Protein 6V57 (pdb70)

Structure (mmCIF, N/CA/C/O backbone):
data_6V57
#
_entry.id   6V57
#
_cell.length_a   38.320
_cell.length_b   38.320
_cell.length_c   104.585
_cell.angle_alpha   90.000
_cell.angle_beta   90.000
_cell.angle_gamma   120.000
#
_symmetry.space_group_name_H-M   'H 3'
#
loop_
_entity.id
_entity.type
_entity.pdbx_description
1 polymer 'Coiled-coil Trimer with Glu:Norvaline:Lys Triad'
2 water water
#
loop_
_atom_site.group_PDB
_atom_site.id
_atom_site.type_symbol
_atom_site.label_atom_id
_atom_site.label_alt_id
_atom_site.label_comp_id
_atom_site.label_asym_id
_atom_site.label_entity_id
_atom_site.label_seq_id
_atom_site.pdbx_PDB_ins_code
_atom_site.Cartn_x
_atom_site.Cartn_y
_atom_site.Cartn_z
_atom_site.occupancy
_atom_site.B_iso_or_equiv
_atom_site.auth_seq_id
_atom_site.auth_comp_id
_atom_site.auth_asym_id
_atom_site.auth_atom_id
_atom_site.pdbx_PDB_model_num
ATOM 4 N N . GLU A 1 2 ? 12.892 -15.002 -31.482 1.00 16.75 1 GLU A N 1
ATOM 5 C CA . GLU A 1 2 ? 13.918 -15.225 -30.464 1.00 17.99 1 GLU A CA 1
ATOM 6 C C . GLU A 1 2 ? 14.236 -13.942 -29.708 1.00 16.57 1 GLU A C 1
ATOM 7 O O . GLU A 1 2 ? 14.225 -13.906 -28.478 1.00 15.49 1 GLU A O 1
ATOM 13 N N . VAL A 1 3 ? 14.550 -12.888 -30.457 1.00 19.75 2 VAL A N 1
ATOM 14 C CA . VAL A 1 3 ? 14.972 -11.644 -29.820 1.00 18.41 2 VAL A CA 1
ATOM 15 C C . VAL A 1 3 ? 13.827 -11.056 -29.007 1.00 17.80 2 VAL A C 1
ATOM 16 O O . VAL A 1 3 ? 14.012 -10.639 -27.858 1.00 16.14 2 VAL A O 1
ATOM 20 N N . GLU A 1 4 ? 12.621 -11.032 -29.583 1.00 16.93 3 GLU A N 1
ATOM 21 C CA . GLU A 1 4 ? 11.446 -10.557 -28.857 1.00 18.05 3 GLU A CA 1
ATOM 22 C C . GLU A 1 4 ? 11.223 -11.351 -27.578 1.00 17.70 3 GLU A C 1
ATOM 23 O O . GLU A 1 4 ? 10.877 -10.784 -26.533 1.00 16.11 3 GLU A O 1
ATOM 29 N N . ALA A 1 5 ? 11.379 -12.674 -27.653 1.00 11.52 4 ALA A N 1
ATOM 30 C CA . ALA A 1 5 ? 11.171 -13.487 -26.466 1.00 13.51 4 ALA A CA 1
ATOM 31 C C . ALA A 1 5 ? 12.259 -13.230 -25.437 1.00 14.71 4 ALA A C 1
ATOM 32 O O . ALA A 1 5 ? 11.999 -13.280 -24.230 1.00 12.93 4 ALA A O 1
ATOM 34 N N . LEU A 1 6 ? 13.476 -12.943 -25.900 1.00 16.03 5 LEU A N 1
ATOM 35 C CA . LEU A 1 6 ? 14.568 -12.638 -24.987 1.00 14.25 5 LEU A CA 1
ATOM 36 C C . LEU A 1 6 ? 14.367 -11.285 -24.325 1.00 13.76 5 LEU A C 1
ATOM 37 O O . LEU A 1 6 ? 14.700 -11.112 -23.147 1.00 14.66 5 LEU A O 1
ATOM 42 N N . GLU A 1 7 ? 13.826 -10.312 -25.065 1.00 15.37 6 GLU A N 1
ATOM 43 C CA . GLU A 1 7 ? 13.450 -9.042 -24.447 1.00 12.40 6 GLU A CA 1
ATOM 44 C C . GLU A 1 7 ? 12.512 -9.264 -23.273 1.00 15.21 6 GLU A C 1
ATOM 45 O O . GLU A 1 7 ? 12.640 -8.613 -22.228 1.00 14.07 6 GLU A O 1
ATOM 51 N N . LYS A 1 8 ? 11.561 -10.190 -23.425 1.00 12.92 7 LYS A N 1
ATOM 52 C CA . LYS A 1 8 ? 10.590 -10.448 -22.371 1.00 12.72 7 LYS A CA 1
ATOM 53 C C . LYS A 1 8 ? 11.258 -11.088 -21.159 1.00 12.33 7 LYS A C 1
ATOM 54 O O . LYS A 1 8 ? 11.037 -10.659 -20.020 1.00 11.29 7 LYS A O 1
ATOM 60 N N . LYS A 1 9 ? 12.084 -12.115 -21.390 1.00 10.38 8 LYS A N 1
ATOM 61 C CA . LYS A 1 9 ? 12.817 -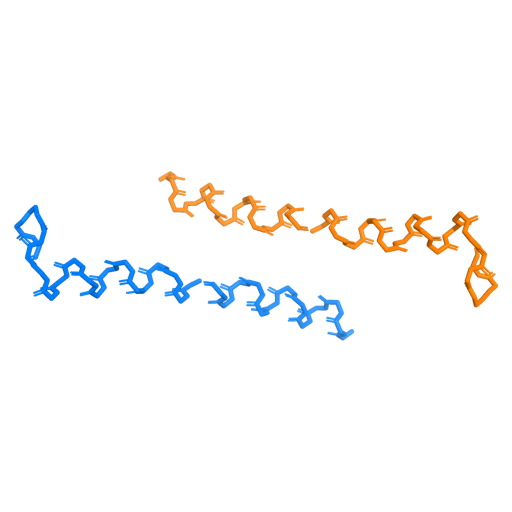12.752 -20.295 1.00 10.77 8 LYS A CA 1
ATOM 62 C C . LYS A 1 9 ? 13.686 -11.748 -19.551 1.00 10.05 8 LYS A C 1
ATOM 63 O O . LYS A 1 9 ? 13.776 -11.788 -18.318 1.00 11.12 8 LYS A O 1
ATOM 69 N N . VAL A 1 10 ? 14.359 -10.862 -20.284 1.00 9.82 9 VAL A N 1
ATOM 70 C CA . VAL A 1 10 ? 15.233 -9.890 -19.635 1.00 10.01 9 VAL A CA 1
ATOM 71 C C . VAL A 1 10 ? 14.416 -8.906 -18.800 1.00 11.27 9 VAL A C 1
ATOM 72 O O . VAL A 1 10 ? 14.765 -8.609 -17.652 1.00 9.91 9 VAL A O 1
ATOM 76 N N . GLU A 1 11 ? 13.302 -8.407 -19.351 1.00 9.50 10 GLU A N 1
ATOM 77 C CA . GLU A 1 11 ? 12.414 -7.530 -18.588 1.00 12.77 10 GLU A CA 1
ATOM 78 C C . GLU A 1 11 ? 11.915 -8.213 -17.318 1.00 12.60 10 GLU A C 1
ATOM 79 O O . GLU A 1 11 ? 11.866 -7.593 -16.248 1.00 10.89 10 GLU A O 1
ATOM 85 N N . ALA A 1 12 ? 11.528 -9.486 -17.418 1.00 12.50 11 ALA A N 1
ATOM 86 C CA . ALA A 1 12 ? 11.065 -10.202 -16.231 1.00 11.88 11 ALA A CA 1
ATOM 87 C C . ALA A 1 12 ? 12.181 -10.350 -15.208 1.00 12.00 11 ALA A C 1
ATOM 88 O O . ALA A 1 12 ? 11.947 -10.243 -13.998 1.00 11.45 11 ALA A O 1
ATOM 90 N N . LEU A 1 13 ? 13.406 -10.606 -15.673 1.00 9.96 12 LEU A N 1
ATOM 91 C CA . LEU A 1 13 ? 14.540 -10.673 -14.759 1.00 9.66 12 LEU A CA 1
ATOM 92 C C . LEU A 1 13 ? 14.777 -9.333 -14.076 1.00 10.18 12 LEU A C 1
ATOM 93 O O . LEU A 1 13 ? 15.092 -9.290 -12.882 1.00 10.04 12 LEU A O 1
ATOM 98 N N . GLU A 1 14 ? 14.659 -8.233 -14.818 1.00 10.73 13 GLU A N 1
ATOM 99 C CA . GLU A 1 14 ? 14.852 -6.909 -14.221 1.00 8.62 13 GLU A CA 1
ATOM 100 C C . GLU A 1 14 ? 13.873 -6.687 -13.072 1.00 9.41 13 GLU A C 1
ATOM 101 O O . GLU A 1 14 ? 14.241 -6.127 -12.039 1.00 7.28 13 GLU A O 1
ATOM 114 N N . LYS A 1 16 ? 12.447 -9.032 -11.237 1.00 8.59 15 LYS A N 1
ATOM 115 C CA . LYS A 1 16 ? 12.805 -9.952 -10.158 1.00 7.22 15 LYS A CA 1
ATOM 116 C C . LYS A 1 16 ? 13.981 -9.407 -9.383 1.00 7.04 15 LYS A C 1
ATOM 117 O O . LYS A 1 16 ? 14.034 -9.513 -8.165 1.00 6.76 15 LYS A O 1
ATOM 123 N N . VAL A 1 17 ? 14.937 -8.832 -10.110 1.00 7.81 16 VAL A N 1
ATOM 124 C CA . VAL A 1 17 ? 16.119 -8.273 -9.465 1.00 5.62 16 VAL A CA 1
ATOM 125 C C . VAL A 1 17 ? 15.746 -7.047 -8.645 1.00 7.75 16 VAL A C 1
ATOM 126 O O . VAL A 1 17 ? 16.23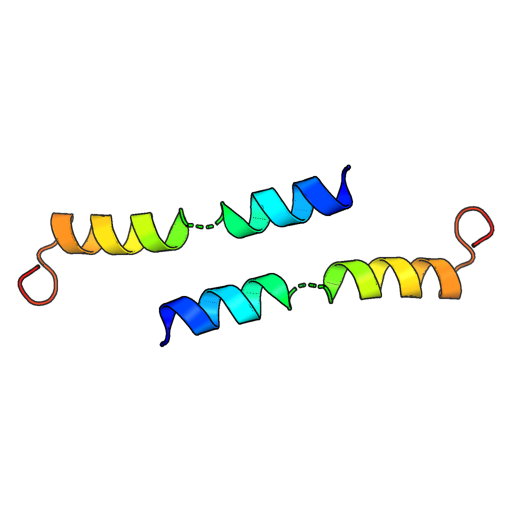6 -6.865 -7.532 1.00 6.72 16 VAL A O 1
ATOM 130 N N . GLN A 1 18 ? 14.873 -6.189 -9.178 1.00 6.08 17 GLN A N 1
ATOM 131 C CA . GLN A 1 18 ? 14.433 -5.026 -8.408 1.00 6.79 17 GLN A CA 1
ATOM 132 C C . GLN A 1 18 ? 13.797 -5.446 -7.087 1.00 6.54 17 GLN A C 1
ATOM 133 O O . GLN A 1 18 ? 14.064 -4.849 -6.035 1.00 7.21 17 GLN A O 1
ATOM 139 N N . LYS A 1 19 ? 12.947 -6.470 -7.124 1.00 5.60 18 LYS A N 1
ATOM 140 C CA . LYS A 1 19 ? 12.298 -6.933 -5.903 1.00 6.62 18 LYS A CA 1
ATOM 141 C C . LYS A 1 19 ? 13.325 -7.494 -4.928 1.00 7.70 18 LYS A C 1
ATOM 142 O O . LYS A 1 19 ? 13.248 -7.252 -3.717 1.00 6.32 18 LYS A O 1
ATOM 148 N N . LEU A 1 20 ? 14.294 -8.255 -5.439 1.00 6.24 19 LEU A N 1
ATOM 149 C CA . LEU A 1 20 ? 15.373 -8.727 -4.577 1.00 5.63 19 LEU A CA 1
ATOM 150 C C . LEU A 1 20 ? 16.144 -7.565 -3.965 1.00 5.01 19 LEU A C 1
ATOM 151 O O . LEU A 1 20 ? 16.527 -7.618 -2.792 1.00 6.60 19 LEU A O 1
ATOM 156 N N . GLU A 1 21 ? 16.437 -6.532 -4.753 1.00 5.84 20 GLU A N 1
ATOM 157 C CA . GLU A 1 21 ? 17.177 -5.400 -4.196 1.00 5.68 20 GLU A CA 1
ATOM 158 C C . GLU A 1 21 ? 16.408 -4.747 -3.058 1.00 5.93 20 GLU A C 1
ATOM 159 O O . GLU A 1 21 ? 16.995 -4.401 -2.024 1.00 6.56 20 GLU A O 1
ATOM 165 N N . LYS A 1 22 ? 15.091 -4.587 -3.216 1.00 5.89 21 LYS A N 1
ATOM 166 C CA . LYS A 1 22 ? 14.298 -3.990 -2.140 1.00 5.79 21 LYS A CA 1
ATOM 167 C C . LYS A 1 22 ? 14.321 -4.859 -0.892 1.00 6.64 21 LYS A C 1
ATOM 168 O O . LYS A 1 22 ? 14.437 -4.354 0.235 1.00 7.09 21 LYS A O 1
ATOM 174 N N . LYS A 1 23 ? 14.173 -6.173 -1.071 1.00 5.41 22 LYS A N 1
ATOM 175 C CA . LYS A 1 23 ? 14.127 -7.068 0.077 1.00 5.33 22 LYS A CA 1
ATOM 176 C C . LYS A 1 23 ? 15.466 -7.089 0.794 1.00 5.77 22 LYS A C 1
ATOM 177 O O . LYS A 1 23 ? 15.515 -7.098 2.028 1.00 6.51 22 LYS A O 1
ATOM 183 N N . VAL A 1 24 ? 16.565 -7.089 0.033 1.00 6.16 23 VAL A N 1
ATOM 184 C CA . VAL A 1 24 ? 17.887 -7.127 0.654 1.00 3.67 23 VAL A CA 1
ATOM 185 C C . VAL A 1 24 ? 18.181 -5.812 1.366 1.00 5.90 23 VAL A C 1
ATOM 186 O O . VAL A 1 24 ? 18.728 -5.801 2.478 1.00 6.37 23 VAL A O 1
ATOM 190 N N . GLU A 1 25 ? 17.819 -4.680 0.753 1.00 5.46 24 GLU A N 1
ATOM 191 C CA . GLU A 1 25 ? 18.028 -3.408 1.440 1.00 5.81 24 GLU A CA 1
ATOM 192 C C . GLU A 1 25 ? 17.212 -3.351 2.728 1.00 7.05 24 GLU A C 1
ATOM 193 O O . GLU A 1 25 ? 17.672 -2.809 3.739 1.00 6.41 24 GLU A O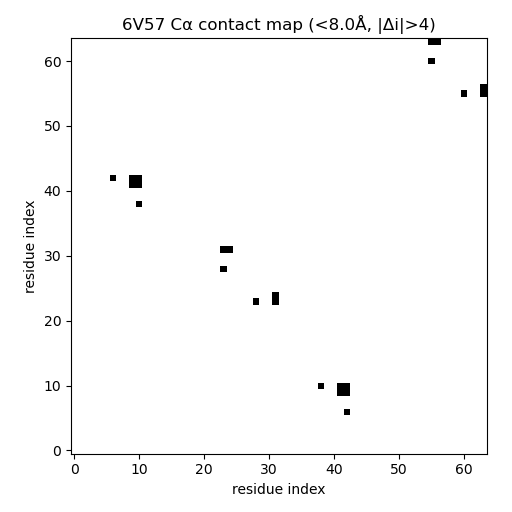 1
ATOM 199 N N . ALA A 1 26 ? 16.000 -3.927 2.723 1.00 6.32 25 ALA A N 1
ATOM 200 C CA . ALA A 1 26 ? 15.207 -3.946 3.953 1.00 5.72 25 ALA A CA 1
ATOM 201 C C . ALA A 1 26 ? 15.872 -4.794 5.033 1.00 7.01 25 ALA A C 1
ATOM 202 O O . ALA A 1 26 ? 15.876 -4.416 6.211 1.00 7.90 25 ALA A O 1
ATOM 204 N N . LEU A 1 27 ? 16.421 -5.955 4.660 1.00 5.77 26 LEU A N 1
ATOM 205 C CA . LEU A 1 27 ? 17.134 -6.778 5.638 1.00 9.16 26 LEU A CA 1
ATOM 206 C C . LEU A 1 27 ? 18.378 -6.073 6.166 1.00 9.74 26 LEU A C 1
ATOM 207 O O . LEU A 1 27 ? 18.668 -6.120 7.373 1.00 9.04 26 LEU A O 1
ATOM 212 N N . GLU A 1 28 ? 19.147 -5.446 5.275 1.00 7.30 27 GLU A N 1
ATOM 213 C CA . GLU A 1 28 ? 20.398 -4.814 5.686 1.00 7.48 27 GLU A CA 1
ATOM 214 C C . GLU A 1 28 ? 20.149 -3.654 6.633 1.00 10.23 27 GLU A C 1
ATOM 215 O O . GLU A 1 28 ? 20.914 -3.441 7.583 1.00 11.20 27 GLU A O 1
ATOM 221 N N . HIS A 1 29 ? 19.089 -2.887 6.387 1.00 8.20 28 HIS A N 1
ATOM 222 C CA . HIS A 1 29 ? 18.826 -1.688 7.160 1.00 10.90 28 HIS A CA 1
ATOM 223 C C . HIS A 1 29 ? 17.855 -1.910 8.307 1.00 10.22 28 HIS A C 1
ATOM 224 O O . HI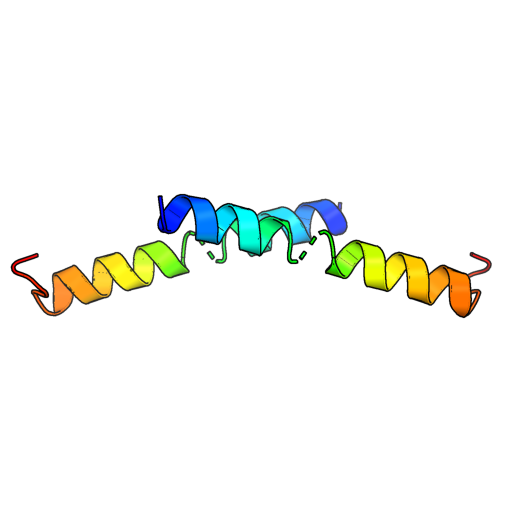S A 1 29 ? 17.671 -0.998 9.118 1.00 11.88 28 HIS A O 1
ATOM 231 N N . GLY A 1 30 ? 17.216 -3.075 8.389 1.00 9.49 29 GLY A N 1
ATOM 232 C CA . GLY A 1 30 ? 16.244 -3.297 9.445 1.00 12.55 29 GLY A CA 1
ATOM 233 C C . GLY A 1 30 ? 14.981 -2.470 9.331 1.00 13.65 29 GLY A C 1
ATOM 234 O O . GLY A 1 30 ? 14.375 -2.132 10.352 1.00 13.58 29 GLY A O 1
ATOM 235 N N . TRP A 1 31 ? 14.560 -2.140 8.112 1.00 8.27 30 TRP A N 1
ATOM 236 C CA . TRP A 1 31 ? 13.390 -1.291 7.917 1.00 9.92 30 TRP A CA 1
ATOM 237 C C . TRP A 1 31 ? 12.126 -1.957 8.444 1.00 9.85 30 TRP A C 1
ATOM 238 O O . TRP A 1 31 ? 11.834 -3.104 8.110 1.00 9.45 30 TRP A O 1
ATOM 249 N N . ASP A 1 32 ? 11.351 -1.212 9.234 1.00 13.09 31 ASP A N 1
ATOM 250 C CA . ASP A 1 32 ? 10.066 -1.688 9.745 1.00 13.11 31 ASP A CA 1
ATOM 251 C C . ASP A 1 32 ? 10.215 -2.987 10.526 1.00 14.60 31 ASP A C 1
ATOM 252 O O . ASP A 1 32 ? 9.276 -3.787 10.616 1.00 14.04 31 ASP A O 1
ATOM 257 N N . GLY A 1 33 ? 11.395 -3.200 11.096 1.00 16.39 32 GLY A N 1
ATOM 258 C CA . GLY A 1 33 ? 11.650 -4.379 11.888 1.00 13.94 32 GLY A CA 1
ATOM 259 C C . GLY A 1 33 ? 11.955 -5.628 11.098 1.00 15.09 32 GLY A C 1
ATOM 260 O O . GLY A 1 33 ? 12.018 -6.710 11.695 1.00 17.20 32 GLY A O 1
ATOM 261 N N . ARG A 1 34 ? 12.130 -5.521 9.780 1.00 11.96 33 ARG A N 1
ATOM 262 C CA . ARG A 1 34 ? 12.533 -6.656 8.950 1.00 12.00 33 ARG A CA 1
ATOM 263 C C . ARG A 1 34 ? 14.007 -7.008 9.153 1.00 13.80 33 ARG A C 1
ATOM 264 O O . ARG A 1 34 ? 14.758 -6.225 9.728 1.00 14.30 33 ARG A O 1
ATOM 275 N N . GLU B 1 2 ? -0.389 -7.310 -4.025 1.00 18.38 1 GLU B N 1
ATOM 276 C CA . GLU B 1 2 ? -1.018 -6.596 -5.140 1.00 18.55 1 GLU B CA 1
ATOM 277 C C . GLU B 1 2 ? -0.023 -5.704 -5.868 1.00 17.67 1 GLU B C 1
ATOM 278 O O . GLU B 1 2 ? 0.049 -5.702 -7.101 1.00 16.21 1 GLU B O 1
ATOM 284 N N . VAL B 1 3 ? 0.732 -4.925 -5.094 1.00 20.53 2 VAL B N 1
ATOM 285 C CA . VAL B 1 3 ? 1.630 -3.948 -5.703 1.00 19.71 2 VAL B CA 1
ATOM 286 C C . VAL B 1 3 ? 2.728 -4.654 -6.488 1.00 19.06 2 VAL B C 1
ATOM 287 O O . VAL B 1 3 ? 3.028 -4.282 -7.629 1.00 19.63 2 VAL B O 1
ATOM 291 N N . GLU B 1 4 ? 3.337 -5.689 -5.898 1.00 15.38 3 GLU B N 1
ATOM 292 C CA . GLU B 1 4 ? 4.343 -6.453 -6.632 1.00 17.93 3 GLU B CA 1
ATOM 293 C C . GLU B 1 4 ? 3.747 -7.060 -7.895 1.00 17.27 3 GLU B C 1
ATOM 294 O O . GLU B 1 4 ? 4.407 -7.120 -8.939 1.00 14.82 3 GLU B O 1
ATOM 300 N N . ALA B 1 5 ? 2.500 -7.519 -7.817 1.00 12.16 4 ALA B N 1
ATOM 301 C CA . ALA B 1 5 ? 1.867 -8.101 -8.994 1.00 13.41 4 ALA B CA 1
ATOM 302 C C . ALA B 1 5 ? 1.560 -7.027 -10.028 1.00 14.38 4 ALA B C 1
ATOM 303 O O . ALA B 1 5 ? 1.659 -7.271 -11.235 1.00 13.08 4 ALA B O 1
ATOM 305 N N . LEU B 1 6 ? 1.174 -5.835 -9.570 1.00 16.41 5 LEU B N 1
ATOM 306 C CA . LEU B 1 6 ? 0.907 -4.736 -10.488 1.00 15.63 5 LEU B CA 1
ATOM 307 C C . LEU B 1 6 ? 2.184 -4.272 -11.170 1.00 15.69 5 LEU B C 1
ATOM 308 O O . LEU B 1 6 ? 2.170 -3.932 -12.359 1.00 13.73 5 LEU B O 1
ATOM 313 N N . GLU B 1 7 ? 3.295 -4.236 -10.426 1.00 15.87 6 GLU B N 1
ATOM 314 C CA . GLU B 1 7 ? 4.588 -3.943 -11.041 1.00 14.07 6 GLU B CA 1
ATOM 315 C C . GLU B 1 7 ? 4.864 -4.890 -12.203 1.00 15.36 6 GLU B C 1
ATOM 316 O O . GLU B 1 7 ? 5.339 -4.465 -13.263 1.00 14.26 6 GLU B O 1
ATOM 322 N N . LYS B 1 8 ? 4.552 -6.179 -12.026 1.00 11.56 7 LYS B N 1
ATOM 323 C CA . LYS B 1 8 ? 4.790 -7.157 -13.080 1.00 11.91 7 LYS B CA 1
ATOM 324 C C . LYS B 1 8 ? 3.909 -6.879 -14.294 1.00 13.46 7 LYS B C 1
ATOM 325 O O . LYS B 1 8 ? 4.388 -6.883 -15.432 1.00 13.20 7 LYS B O 1
ATOM 331 N N . LYS B 1 9 ? 2.613 -6.647 -14.064 1.00 11.82 8 LYS B N 1
ATOM 332 C CA . LYS B 1 9 ? 1.689 -6.345 -15.156 1.00 10.90 8 LYS B CA 1
ATOM 333 C C . LYS B 1 9 ? 2.103 -5.087 -15.904 1.00 10.05 8 LYS B C 1
ATOM 334 O O . LYS B 1 9 ? 1.960 -5.008 -17.128 1.00 12.03 8 LYS B O 1
ATOM 340 N N . VAL B 1 10 ? 2.604 -4.084 -15.185 1.00 10.38 9 VAL B N 1
ATOM 341 C CA . VAL B 1 10 ? 2.975 -2.838 -15.847 1.00 10.36 9 VAL B CA 1
ATOM 342 C C . VAL B 1 10 ? 4.228 -3.031 -16.693 1.00 10.46 9 VAL B C 1
ATOM 343 O O . VAL B 1 10 ? 4.314 -2.528 -17.815 1.00 11.04 9 VAL B O 1
ATOM 347 N N . GLU B 1 11 ? 5.216 -3.768 -16.183 1.00 11.21 10 GLU B N 1
ATOM 348 C CA . GLU B 1 11 ? 6.414 -3.981 -16.990 1.00 14.40 10 GLU B CA 1
ATOM 349 C C . GLU B 1 11 ? 6.113 -4.850 -18.204 1.00 14.33 10 GLU B C 1
ATOM 350 O O . GLU B 1 11 ? 6.685 -4.639 -19.279 1.00 11.26 10 GLU B O 1
ATOM 356 N N . ALA B 1 12 ? 5.199 -5.808 -18.065 1.00 14.65 11 ALA B N 1
ATOM 357 C CA . ALA B 1 12 ? 4.779 -6.580 -19.231 1.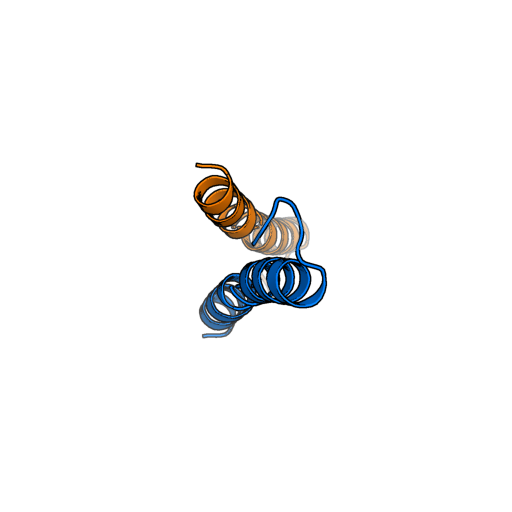00 13.08 11 ALA B CA 1
ATOM 358 C C . ALA B 1 12 ? 4.087 -5.688 -20.254 1.00 11.57 11 ALA B C 1
ATOM 359 O O . ALA B 1 12 ? 4.299 -5.832 -21.467 1.00 11.96 11 ALA B O 1
ATOM 361 N N . LEU B 1 13 ? 3.266 -4.745 -19.784 1.00 8.63 12 LEU B N 1
ATOM 362 C CA . LEU B 1 13 ? 2.632 -3.810 -20.708 1.00 11.01 12 LEU B CA 1
ATOM 363 C C . LEU B 1 13 ? 3.666 -2.929 -21.388 1.00 10.48 12 LEU B C 1
ATOM 364 O O . LEU B 1 13 ? 3.523 -2.592 -22.570 1.00 8.38 12 LEU B O 1
ATOM 369 N N . GLU B 1 14 ? 4.698 -2.520 -20.658 1.00 10.65 13 GLU B N 1
ATOM 370 C CA . GLU B 1 14 ? 5.744 -1.689 -21.255 1.00 8.99 13 GLU B CA 1
ATOM 371 C C . GLU B 1 14 ? 6.422 -2.421 -22.402 1.00 10.98 13 GLU B C 1
ATOM 372 O O . GLU B 1 14 ? 6.733 -1.818 -23.429 1.00 8.77 13 GLU B O 1
ATOM 385 N N . LYS B 1 16 ? 5.090 -4.845 -24.233 1.00 7.72 15 LYS B N 1
ATOM 386 C CA . LYS B 1 16 ? 4.122 -4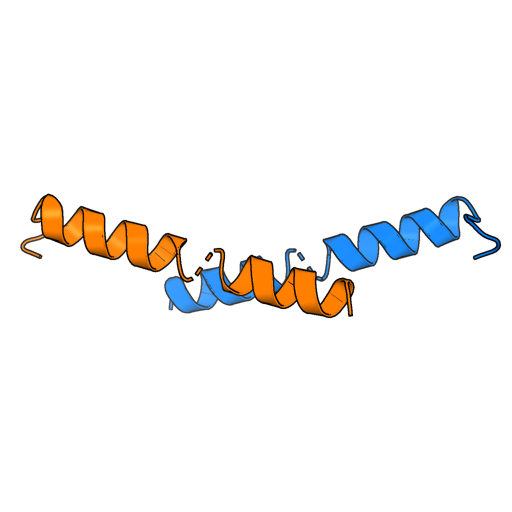.960 -25.320 1.00 6.88 15 LYS B CA 1
ATOM 387 C C . LYS B 1 16 ? 4.013 -3.654 -26.086 1.00 7.62 15 LYS B C 1
ATOM 388 O O . LYS B 1 16 ? 3.890 -3.658 -27.302 1.00 7.23 15 LYS B O 1
ATOM 394 N N . VAL B 1 17 ? 4.022 -2.538 -25.359 1.00 6.86 16 VAL B N 1
ATOM 395 C CA . VAL B 1 17 ? 3.923 -1.233 -26.009 1.00 4.59 16 VAL B CA 1
ATOM 396 C C . VAL B 1 17 ? 5.176 -0.949 -26.821 1.00 8.39 16 VAL B C 1
ATOM 397 O O . VAL B 1 17 ? 5.103 -0.414 -27.929 1.00 6.96 16 VAL B O 1
ATOM 401 N N . GLN B 1 18 ? 6.343 -1.297 -26.282 1.00 6.06 17 GLN B N 1
ATOM 402 C CA . GLN B 1 18 ? 7.581 -1.115 -27.034 1.00 7.61 17 GLN B CA 1
ATOM 403 C C . GLN B 1 18 ? 7.549 -1.873 -28.355 1.00 7.32 17 GLN B C 1
ATOM 404 O O . GLN B 1 18 ? 7.952 -1.341 -29.397 1.00 7.08 17 GLN B O 1
ATOM 410 N N . LYS B 1 19 ? 7.072 -3.117 -28.335 1.00 6.28 18 LYS B N 1
ATOM 411 C CA . LYS B 1 19 ? 6.997 -3.895 -29.566 1.00 6.83 18 LYS B CA 1
ATOM 412 C C . LYS B 1 19 ? 6.006 -3.280 -30.543 1.00 7.87 18 LYS B C 1
ATOM 413 O O . LYS B 1 19 ? 6.270 -3.228 -31.753 1.00 7.39 18 LYS B O 1
ATOM 419 N N . LEU B 1 20 ? 4.849 -2.836 -30.039 1.00 5.86 19 LEU B N 1
ATOM 420 C CA . LEU B 1 20 ? 3.903 -2.128 -30.894 1.00 6.01 19 LEU B CA 1
ATOM 421 C C . LEU B 1 20 ? 4.539 -0.890 -31.506 1.00 4.91 19 LEU B C 1
ATOM 422 O O . LEU B 1 20 ? 4.325 -0.598 -32.685 1.00 5.57 19 LEU B O 1
ATOM 427 N N . GLU B 1 21 ? 5.285 -0.121 -30.712 1.00 6.02 20 GLU B N 1
ATOM 428 C CA . GLU B 1 21 ? 5.887 1.093 -31.258 1.00 6.09 20 GLU B CA 1
ATOM 429 C C . GLU B 1 21 ? 6.834 0.767 -32.402 1.00 5.98 20 GLU B C 1
ATOM 430 O O . GLU B 1 21 ? 6.831 1.455 -33.429 1.00 6.25 20 GLU B O 1
ATOM 436 N N . LYS B 1 22 ? 7.654 -0.279 -32.244 1.00 6.24 21 LYS B N 1
ATOM 437 C CA . LYS B 1 22 ? 8.555 -0.677 -33.325 1.00 5.99 21 LYS B CA 1
ATOM 438 C C . LYS B 1 22 ? 7.776 -1.093 -34.560 1.00 5.48 21 LYS B C 1
ATOM 439 O O . LYS B 1 22 ? 8.145 -0.747 -35.693 1.00 7.12 21 LYS B O 1
ATOM 445 N N . LYS B 1 23 ? 6.717 -1.879 -34.363 1.00 5.19 22 LYS B N 1
ATOM 446 C CA . LYS B 1 23 ? 5.949 -2.373 -35.494 1.00 6.33 22 LYS B CA 1
ATOM 447 C C . LYS B 1 23 ? 5.274 -1.225 -36.218 1.00 6.07 22 LYS B C 1
ATOM 448 O O . LYS B 1 23 ? 5.243 -1.194 -37.452 1.00 5.27 22 LYS B O 1
ATOM 454 N N . VAL B 1 24 ? 4.750 -0.256 -35.465 1.00 6.33 23 VAL B N 1
ATOM 455 C CA . VAL B 1 24 ? 4.060 0.863 -36.098 1.00 5.01 23 VAL B CA 1
ATOM 456 C C . VAL B 1 24 ? 5.051 1.773 -36.811 1.00 6.23 23 VAL B C 1
ATOM 457 O O . VAL B 1 24 ? 4.766 2.279 -37.903 1.00 5.34 23 VAL B O 1
ATOM 461 N N . GLU B 1 25 ? 6.229 2.002 -36.215 1.00 5.50 24 GLU B N 1
ATOM 462 C CA . GLU B 1 25 ? 7.214 2.834 -36.903 1.00 6.26 24 GLU B CA 1
ATOM 463 C C . GLU B 1 25 ? 7.670 2.173 -38.198 1.00 7.43 24 GLU B C 1
ATOM 464 O O . GLU B 1 25 ? 7.905 2.856 -39.201 1.00 6.90 24 GLU B O 1
ATOM 470 N N . ALA B 1 26 ? 7.787 0.838 -38.200 1.00 5.61 25 ALA B N 1
ATOM 471 C CA . ALA B 1 26 ? 8.157 0.134 -39.427 1.00 6.00 25 ALA B CA 1
ATOM 472 C C . ALA B 1 26 ? 7.085 0.281 -40.495 1.00 6.57 25 ALA B C 1
ATOM 473 O O . ALA B 1 26 ? 7.402 0.478 -41.675 1.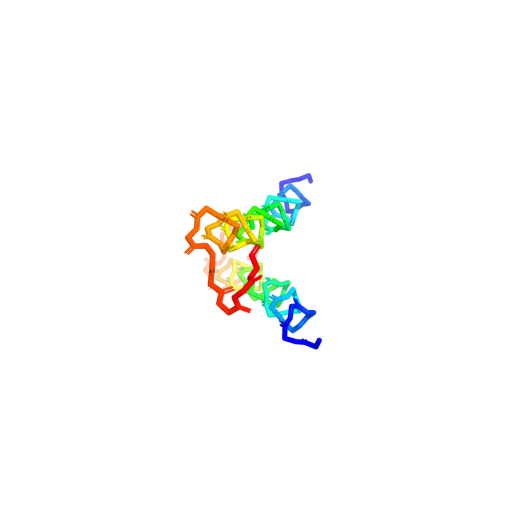00 8.21 25 ALA B O 1
ATOM 475 N N . LEU B 1 27 ? 5.808 0.178 -40.111 1.00 6.49 26 LEU B N 1
ATOM 476 C CA . LEU B 1 27 ? 4.736 0.376 -41.087 1.00 8.51 26 LEU B CA 1
ATOM 477 C C . LEU B 1 27 ? 4.716 1.805 -41.620 1.00 9.21 26 LEU B C 1
ATOM 478 O O . LEU B 1 27 ? 4.508 2.023 -42.824 1.00 8.68 26 LEU B O 1
ATOM 483 N N . GLU B 1 28 ? 4.879 2.789 -40.730 1.00 7.70 27 GLU B N 1
ATOM 484 C CA . GLU B 1 28 ? 4.783 4.189 -41.130 1.00 7.89 27 GLU B CA 1
ATOM 485 C C . GLU B 1 28 ? 5.909 4.576 -42.072 1.00 11.13 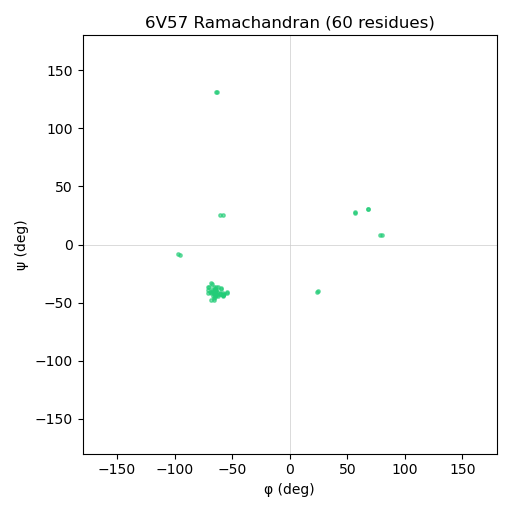27 GLU B C 1
ATOM 486 O O . GLU B 1 28 ? 5.708 5.374 -42.997 1.00 12.73 27 GLU B O 1
ATOM 492 N N . HIS B 1 29 ? 7.099 4.023 -41.853 1.00 8.79 28 HIS B N 1
ATOM 493 C CA . HIS B 1 29 ? 8.273 4.394 -42.627 1.00 11.00 28 HIS B CA 1
ATOM 494 C C . HIS B 1 29 ? 8.566 3.445 -43.781 1.00 11.49 28 HIS B C 1
ATOM 495 O O . HIS B 1 29 ? 9.449 3.744 -44.589 1.00 12.73 28 HIS B O 1
ATOM 502 N N . GLY B 1 30 ? 7.870 2.314 -43.876 1.00 11.58 29 GLY B N 1
ATOM 503 C CA . GLY B 1 30 ? 8.170 1.345 -44.919 1.00 12.98 29 GLY B CA 1
ATOM 504 C C . GLY B 1 30 ? 9.510 0.648 -44.783 1.00 15.56 29 GLY B C 1
ATOM 505 O O . GLY B 1 30 ? 10.105 0.262 -45.795 1.00 15.58 29 GLY B O 1
ATOM 506 N N . TRP B 1 31 ? 9.995 0.458 -43.557 1.00 8.73 30 TRP B N 1
ATOM 507 C CA . TRP B 1 31 ? 11.316 -0.124 -43.341 1.00 10.33 30 TRP B CA 1
ATOM 508 C C . TRP B 1 31 ? 11.391 -1.551 -43.872 1.00 12.23 30 TRP B C 1
ATOM 509 O O . TRP B 1 31 ? 10.541 -2.384 -43.563 1.00 10.11 30 TRP B O 1
ATOM 520 N N . ASP B 1 32 ? 12.437 -1.839 -44.645 1.00 12.52 31 ASP B N 1
ATOM 521 C CA . ASP B 1 32 ? 12.678 -3.181 -45.173 1.00 12.43 31 ASP B CA 1
ATOM 522 C C . ASP B 1 32 ? 11.495 -3.694 -45.980 1.00 14.50 31 ASP B C 1
ATOM 523 O O . ASP B 1 32 ? 11.266 -4.907 -46.063 1.00 13.52 31 ASP B O 1
ATOM 528 N N . GLY B 1 33 ? 10.742 -2.778 -46.580 1.00 14.78 32 GLY B N 1
ATOM 529 C CA . GLY B 1 33 ? 9.593 -3.156 -47.372 1.00 11.81 32 GLY B CA 1
ATOM 530 C C . GLY B 1 33 ? 8.367 -3.514 -46.570 1.00 15.26 32 GLY B C 1
ATOM 531 O O . GLY B 1 33 ? 7.393 -4.011 -47.148 1.00 18.59 32 GLY B O 1
ATOM 532 N N . ARG B 1 34 ? 8.388 -3.303 -45.258 1.00 12.31 33 ARG B N 1
ATOM 533 C CA . ARG B 1 34 ? 7.192 -3.450 -44.447 1.00 13.78 33 ARG B CA 1
ATOM 534 C C . ARG B 1 34 ? 6.252 -2.270 -44.707 1.00 13.62 33 ARG B C 1
ATOM 535 O O . ARG B 1 34 ? 5.047 -2.382 -44.458 1.00 23.43 33 ARG B O 1
#

Secondary structure (DSSP, 8-state):
-HHHHHHHHHHH--HHHHHHHHHHHHHTGGG-/-HHHHHHHHHHH--HHHHHHHHHHHHHTGGG-

Foldseek 3Di:
DVVVVVVVVVVVVCVVVVVVVVVCVVVCPPND/DVVVVVVVVVVVCCVVVVVVVVVCVVVCPPND

Solvent-accessible surface area: 6014 Å² total

Radius of gyration: 17.69 Å; Cα contacts (8 Å, |Δi|>4): 12; chains: 2; bounding box: 21×20×59 Å

B-factor: mean 15.2, std 7.92, range [3.67, 41.34]

Sequence (64 aa):
EVEALEKKVEALEKVQKLEKKVEALEHGWDGREVEALEKKVEALEKVQKLEKKVEALEHGWDGR